Protein AF-A0A1W9NW83-F1 (afdb_monomer)

InterPro domains:
  IPR022121 Peptidase M73, camelysin [PF12389] (3-81)
  IPR023833 SipW-dependent-type signal peptide [TIGR04088] (11-42)

Structure (mmCIF, N/CA/C/O backbone):
data_AF-A0A1W9NW83-F1
#
_entry.id   AF-A0A1W9NW83-F1
#
loop_
_atom_site.group_PDB
_atom_site.id
_atom_site.type_symbol
_atom_site.label_atom_id
_atom_site.label_alt_id
_atom_site.label_comp_id
_atom_site.label_asym_id
_atom_site.label_entity_id
_atom_site.label_seq_id
_atom_site.pdbx_PDB_ins_code
_atom_site.Cartn_x
_atom_site.Cartn_y
_atom_site.Cartn_z
_atom_site.occupancy
_atom_site.B_iso_or_equiv
_atom_site.auth_seq_id
_atom_site.auth_comp_id
_atom_site.auth_asym_id
_atom_site.auth_atom_id
_atom_site.pdbx_PDB_model_num
ATOM 1 N N . MET A 1 1 ? -59.023 -5.158 54.189 1.00 62.81 1 MET A N 1
ATOM 2 C CA . MET A 1 1 ? -57.785 -5.461 53.436 1.00 62.81 1 MET A CA 1
ATOM 3 C C . MET A 1 1 ? -56.932 -6.413 54.264 1.00 62.81 1 MET A C 1
ATOM 5 O O . MET A 1 1 ? -56.668 -6.125 55.427 1.00 62.81 1 MET A O 1
ATOM 9 N N . ASN A 1 2 ? -56.565 -7.573 53.720 1.00 78.25 2 ASN A N 1
ATOM 10 C CA . ASN A 1 2 ? -55.880 -8.612 54.492 1.00 78.25 2 ASN A CA 1
ATOM 11 C C . ASN A 1 2 ? -54.393 -8.256 54.623 1.00 78.25 2 ASN A C 1
ATOM 13 O O . ASN A 1 2 ? -53.687 -8.217 53.620 1.00 78.25 2 ASN A O 1
ATOM 17 N N . LYS A 1 3 ? -53.905 -8.014 55.850 1.00 80.38 3 LYS A N 1
ATOM 18 C CA . LYS A 1 3 ? -52.515 -7.577 56.122 1.00 80.38 3 LYS A CA 1
ATOM 19 C C . LYS A 1 3 ? -51.455 -8.486 55.477 1.00 80.38 3 LYS A C 1
ATOM 21 O O . LYS A 1 3 ? -50.416 -8.006 55.042 1.00 80.38 3 LYS A O 1
ATOM 26 N N . LYS A 1 4 ? -51.759 -9.781 55.340 1.00 84.06 4 LYS A N 1
ATOM 27 C CA . LYS A 1 4 ? -50.909 -10.778 54.671 1.00 84.06 4 LYS A CA 1
ATOM 28 C C . LYS A 1 4 ? -50.686 -10.491 53.179 1.00 84.06 4 LYS A C 1
ATOM 30 O O . LYS A 1 4 ? -49.591 -10.716 52.682 1.00 84.06 4 LYS A O 1
ATOM 35 N N . ILE A 1 5 ? -51.695 -9.957 52.486 1.00 89.06 5 ILE A N 1
ATOM 36 C CA . ILE A 1 5 ? -51.610 -9.626 51.054 1.00 89.06 5 ILE A CA 1
ATOM 37 C C . ILE A 1 5 ? -50.700 -8.410 50.845 1.00 89.06 5 ILE A C 1
ATOM 39 O O . ILE A 1 5 ? -49.870 -8.416 49.945 1.00 89.06 5 ILE A O 1
ATOM 43 N N . ILE A 1 6 ? -50.791 -7.405 51.722 1.00 88.12 6 ILE A N 1
ATOM 44 C C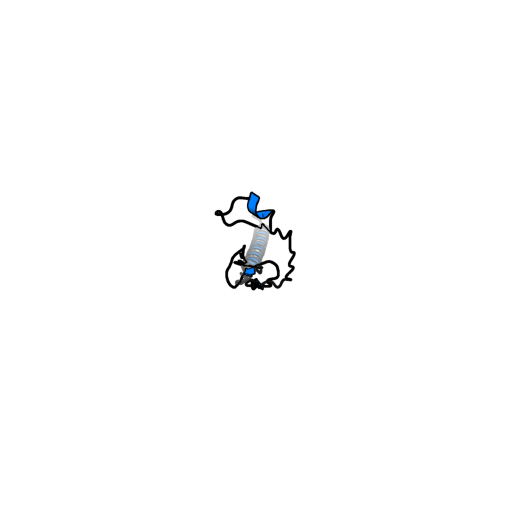A . ILE A 1 6 ? -49.941 -6.206 51.644 1.00 88.12 6 ILE A CA 1
ATOM 45 C C . ILE A 1 6 ? -48.475 -6.557 51.905 1.00 88.12 6 ILE A C 1
ATOM 47 O O . ILE A 1 6 ? -47.591 -6.099 51.187 1.00 88.12 6 ILE A O 1
ATOM 51 N N . ILE A 1 7 ? -48.217 -7.411 52.901 1.00 91.00 7 ILE A N 1
ATOM 52 C CA . ILE A 1 7 ? -46.860 -7.872 53.215 1.00 91.00 7 ILE A CA 1
ATOM 53 C C . ILE A 1 7 ? -46.276 -8.664 52.036 1.00 91.00 7 ILE A C 1
ATOM 55 O O . ILE A 1 7 ? -45.155 -8.388 51.619 1.00 91.00 7 ILE A O 1
ATOM 59 N N . SER A 1 8 ? -47.046 -9.586 51.447 1.00 89.38 8 SER A N 1
ATOM 60 C CA . SER A 1 8 ? -46.611 -10.358 50.274 1.00 89.38 8 SER A CA 1
ATOM 61 C C . SER A 1 8 ? -46.295 -9.469 49.071 1.00 89.38 8 SER A C 1
ATOM 63 O O . SER A 1 8 ? -45.301 -9.697 48.387 1.00 89.38 8 SER A O 1
ATOM 65 N N . LEU A 1 9 ? -47.123 -8.457 48.808 1.00 91.75 9 LEU A N 1
ATOM 66 C CA . LEU A 1 9 ? -46.932 -7.551 47.678 1.00 91.75 9 LEU A CA 1
ATOM 67 C C . LEU A 1 9 ? -45.692 -6.664 47.861 1.00 91.75 9 LEU A C 1
ATOM 69 O O . LEU A 1 9 ? -44.959 -6.426 46.905 1.00 91.75 9 LEU A O 1
ATOM 73 N N . SER A 1 10 ? -45.425 -6.233 49.096 1.00 91.81 10 SER A N 1
ATOM 74 C CA . SER A 1 10 ? -44.243 -5.433 49.430 1.00 91.81 10 SER A CA 1
ATOM 75 C C . SER A 1 10 ? -42.941 -6.208 49.195 1.00 91.81 10 SER A C 1
ATOM 77 O O . SER A 1 10 ? -42.007 -5.688 48.589 1.00 91.81 10 SER A O 1
ATOM 79 N N . VAL A 1 11 ? -42.896 -7.487 49.591 1.00 94.38 11 VAL A N 1
ATOM 80 C CA . VAL A 1 11 ? -41.724 -8.354 49.367 1.00 94.38 11 VAL A CA 1
ATOM 81 C C . VAL A 1 11 ? -41.461 -8.562 47.876 1.00 94.38 11 VAL A C 1
ATOM 83 O O . VAL A 1 11 ? -40.321 -8.436 47.437 1.00 94.38 11 VAL A O 1
ATOM 86 N N . ILE A 1 12 ? -42.505 -8.825 47.086 1.00 93.06 12 ILE A N 1
ATOM 87 C CA . ILE A 1 12 ? -42.374 -8.984 45.630 1.00 93.06 12 ILE A CA 1
ATOM 88 C C . ILE A 1 12 ? -41.841 -7.693 44.998 1.00 93.06 12 ILE A C 1
ATOM 90 O O . ILE A 1 12 ? -40.906 -7.758 44.204 1.00 93.06 12 ILE A O 1
ATOM 94 N N . GLY A 1 13 ? -42.365 -6.531 45.406 1.00 93.06 13 GLY A N 1
ATOM 95 C CA . GLY A 1 13 ? -41.894 -5.227 44.933 1.00 93.06 13 GLY A CA 1
ATOM 96 C C . GLY A 1 13 ? -40.403 -4.994 45.201 1.00 93.06 13 GLY A C 1
ATOM 97 O O . GLY A 1 13 ? -39.668 -4.571 44.306 1.00 93.06 13 GLY A O 1
ATOM 98 N N . ILE A 1 14 ? -39.935 -5.342 46.402 1.00 93.94 14 ILE A N 1
ATOM 99 C CA . ILE A 1 14 ? -38.519 -5.227 46.782 1.00 93.94 14 ILE A CA 1
ATOM 100 C C . ILE A 1 14 ? -37.647 -6.145 45.918 1.00 93.94 14 ILE A C 1
ATOM 102 O O . ILE A 1 14 ? -36.641 -5.697 45.371 1.00 93.94 14 ILE A O 1
ATOM 106 N N . VAL A 1 15 ? -38.044 -7.409 45.745 1.00 94.06 15 VAL A N 1
ATOM 107 C CA . VAL A 1 15 ? -37.291 -8.370 44.924 1.00 94.06 15 VAL A CA 1
ATOM 108 C C . VAL A 1 15 ? -37.202 -7.894 43.474 1.00 94.06 15 VAL A C 1
ATOM 110 O O . VAL A 1 15 ? -36.119 -7.908 42.894 1.00 94.06 15 VAL A O 1
ATOM 113 N N . THR A 1 16 ? -38.300 -7.399 42.897 1.00 93.00 16 THR A N 1
ATOM 114 C CA . THR A 1 16 ? -38.287 -6.869 41.525 1.00 93.00 16 THR A CA 1
ATOM 115 C C . THR A 1 16 ? -37.387 -5.646 41.371 1.00 93.00 16 THR A C 1
ATOM 117 O O . THR A 1 16 ? -36.670 -5.549 40.378 1.00 93.00 16 THR A O 1
ATOM 120 N N . ALA A 1 17 ? -37.362 -4.744 42.356 1.00 91.94 17 ALA A N 1
ATOM 121 C CA . ALA A 1 17 ? -36.499 -3.567 42.321 1.00 91.94 17 ALA A CA 1
ATOM 122 C C . ALA A 1 17 ? -35.010 -3.946 42.380 1.00 91.94 17 ALA A C 1
ATOM 124 O O . ALA A 1 17 ? -34.203 -3.368 41.656 1.00 91.94 17 ALA A O 1
ATOM 125 N N . ILE A 1 18 ? -34.657 -4.951 43.190 1.00 93.12 18 ILE A N 1
ATOM 126 C CA . ILE A 1 18 ? -33.284 -5.466 43.287 1.00 93.12 18 ILE A CA 1
ATOM 127 C C . ILE A 1 18 ? -32.854 -6.120 41.973 1.00 93.12 18 ILE A C 1
ATOM 129 O O . ILE A 1 18 ? -31.752 -5.856 41.503 1.00 93.12 18 ILE A O 1
ATOM 133 N N . VAL A 1 19 ? -33.714 -6.943 41.363 1.00 93.12 19 VAL A N 1
ATOM 134 C CA . VAL A 1 19 ? -33.402 -7.605 40.086 1.00 93.12 19 VAL A CA 1
ATOM 135 C C . VAL A 1 19 ? -33.207 -6.570 38.982 1.00 93.12 19 VAL A C 1
ATOM 137 O O . VAL A 1 19 ? -32.172 -6.576 38.327 1.00 93.12 19 VAL A O 1
ATOM 140 N N . ILE A 1 20 ? -34.147 -5.635 38.813 1.00 89.88 20 ILE A N 1
ATOM 141 C CA . ILE A 1 20 ? -34.051 -4.598 37.774 1.00 89.88 20 ILE A CA 1
ATOM 142 C C . ILE A 1 20 ? -32.827 -3.707 38.010 1.00 89.88 20 ILE A C 1
ATOM 144 O O . ILE A 1 20 ? -32.077 -3.450 37.072 1.00 89.88 20 ILE A O 1
ATOM 148 N N . GLY A 1 21 ? -32.589 -3.273 39.251 1.00 88.88 21 GLY A N 1
ATOM 149 C CA . GLY A 1 21 ? -31.435 -2.445 39.600 1.00 88.88 21 GLY A CA 1
ATOM 150 C C . GLY A 1 21 ? -30.101 -3.165 39.401 1.00 88.88 21 GLY A C 1
ATOM 151 O O . GLY A 1 21 ? -29.171 -2.583 38.851 1.00 88.88 21 GLY A O 1
ATOM 152 N N . GLY A 1 22 ? -30.017 -4.441 39.784 1.00 87.12 22 GLY A N 1
ATOM 153 C CA . GLY A 1 22 ? -28.820 -5.263 39.617 1.00 87.12 22 GLY A CA 1
ATOM 154 C C . GLY A 1 22 ? -28.518 -5.569 38.153 1.00 87.12 22 GLY A C 1
ATOM 155 O O . GLY A 1 22 ? -27.379 -5.425 37.722 1.00 87.12 22 GLY A O 1
ATOM 156 N N . THR A 1 23 ? -29.532 -5.928 37.364 1.00 85.19 23 THR A N 1
ATOM 157 C CA . THR A 1 23 ? -29.375 -6.187 35.927 1.00 85.19 23 THR A CA 1
ATOM 158 C C . THR A 1 23 ? -29.043 -4.907 35.159 1.00 85.19 23 THR A C 1
ATOM 160 O O . THR A 1 23 ? -28.157 -4.924 34.310 1.00 85.19 23 THR A O 1
ATOM 163 N N . ALA A 1 24 ? -29.682 -3.779 35.485 1.00 85.81 24 ALA A N 1
ATOM 164 C CA . ALA A 1 24 ? -29.358 -2.490 34.878 1.00 85.81 24 ALA A CA 1
ATOM 165 C C . ALA A 1 24 ? -27.933 -2.039 35.222 1.00 85.81 24 ALA A C 1
ATOM 167 O O . ALA A 1 24 ? -27.222 -1.593 34.332 1.00 85.81 24 ALA A O 1
ATOM 168 N N . ALA A 1 25 ? -27.492 -2.199 36.475 1.00 82.75 25 ALA A N 1
ATOM 169 C CA . ALA A 1 25 ? -26.116 -1.901 36.874 1.00 82.75 25 ALA A CA 1
ATOM 170 C C . ALA A 1 25 ? -25.101 -2.820 36.175 1.00 82.75 25 ALA A C 1
ATOM 172 O O . ALA A 1 25 ? -24.059 -2.352 35.732 1.00 82.75 25 ALA A O 1
ATOM 173 N N . TYR A 1 26 ? -25.429 -4.105 36.019 1.00 82.06 26 TYR A N 1
ATOM 174 C CA . TYR A 1 26 ? -24.578 -5.074 35.329 1.00 82.06 26 TYR A CA 1
ATOM 175 C C . TYR A 1 26 ? -24.382 -4.741 33.840 1.00 82.06 26 TYR A C 1
ATOM 177 O O . TYR A 1 26 ? -23.276 -4.865 33.331 1.00 82.06 26 TYR A O 1
ATOM 185 N N . PHE A 1 27 ? -25.430 -4.280 33.146 1.00 77.44 27 PHE A N 1
ATOM 186 C CA . PHE A 1 27 ? -25.346 -3.864 31.735 1.00 77.44 27 PHE A CA 1
ATOM 187 C C . PHE A 1 27 ? -24.999 -2.382 31.533 1.00 77.44 27 PHE A C 1
ATOM 189 O O . PHE A 1 27 ? -24.774 -1.949 30.405 1.00 77.44 27 PHE A O 1
ATOM 196 N N . SER A 1 28 ? -24.972 -1.593 32.607 1.00 79.31 28 SER A N 1
ATOM 197 C CA . SER A 1 28 ? -24.560 -0.188 32.585 1.00 79.31 28 SER A CA 1
ATOM 198 C C . SER A 1 28 ? -23.055 -0.039 32.399 1.00 79.31 28 SER A C 1
ATOM 200 O O . SER A 1 28 ? -22.616 1.042 32.002 1.00 79.31 28 SER A O 1
ATOM 202 N N . ASP A 1 29 ? -22.270 -1.068 32.716 1.00 69.69 29 ASP A N 1
ATOM 203 C CA . ASP A 1 29 ? -20.829 -1.014 32.525 1.00 69.69 29 ASP A CA 1
ATOM 204 C C . ASP A 1 29 ? -20.508 -1.162 31.033 1.00 69.69 29 ASP A C 1
ATOM 206 O O . ASP A 1 29 ? -20.388 -2.253 30.477 1.00 69.69 29 ASP A O 1
ATOM 210 N N . THR A 1 30 ? -20.485 -0.022 30.344 1.00 63.44 30 THR A N 1
ATOM 211 C CA . THR A 1 30 ? -20.082 0.068 28.943 1.00 63.44 30 THR A CA 1
ATOM 212 C C . THR A 1 30 ? -18.582 0.312 28.900 1.00 63.44 30 THR A C 1
ATOM 214 O O . THR A 1 30 ? -18.120 1.447 28.764 1.00 63.44 30 THR A O 1
ATOM 217 N N . GLU A 1 31 ? -17.813 -0.768 28.983 1.00 60.47 31 GLU A N 1
ATOM 218 C CA . GLU A 1 31 ? -16.390 -0.737 28.667 1.00 60.47 31 GLU A CA 1
ATOM 219 C C . GLU A 1 31 ? -16.230 -0.526 27.158 1.00 60.47 31 GLU A C 1
ATOM 221 O O . GLU A 1 31 ? -16.308 -1.439 26.332 1.00 60.47 31 GLU A O 1
ATOM 226 N N . THR A 1 32 ? -16.067 0.737 26.769 1.00 61.22 32 THR A N 1
ATOM 227 C CA . THR A 1 32 ? -15.716 1.079 25.393 1.00 61.22 32 THR A CA 1
ATOM 228 C C . THR A 1 32 ? -14.286 0.612 25.174 1.00 61.22 32 THR A C 1
ATOM 230 O O . THR A 1 32 ? -13.360 1.211 25.722 1.00 61.22 32 THR A O 1
ATOM 233 N N . SER A 1 33 ? -14.088 -0.415 24.345 1.00 54.47 33 SER A N 1
ATOM 234 C CA . SER A 1 33 ? -12.761 -0.765 23.832 1.00 54.47 33 SER A CA 1
ATOM 235 C C . SER A 1 33 ? -12.266 0.374 22.932 1.00 54.47 33 SER A C 1
ATOM 237 O O . SER A 1 33 ? -12.435 0.383 21.712 1.00 54.47 33 SER A O 1
ATOM 239 N N . LYS A 1 34 ? -11.729 1.420 23.563 1.00 54.94 34 LYS A N 1
ATOM 240 C CA . LYS A 1 34 ? -11.051 2.525 22.893 1.00 54.94 34 LYS A CA 1
ATOM 241 C C . LYS A 1 34 ? -9.768 1.935 22.315 1.00 54.94 34 LYS A C 1
ATOM 243 O O . LYS A 1 34 ? -8.989 1.354 23.063 1.00 54.94 34 LYS A O 1
ATOM 248 N N . ASN A 1 35 ? -9.579 2.084 21.004 1.00 53.31 35 ASN A N 1
ATOM 249 C CA . ASN A 1 35 ? -8.508 1.483 20.187 1.00 53.31 35 ASN A CA 1
ATOM 250 C C . ASN A 1 35 ? -8.786 0.086 19.611 1.00 53.31 35 ASN A C 1
ATOM 252 O O . ASN A 1 35 ? -7.842 -0.605 19.234 1.00 53.31 35 ASN A O 1
ATOM 256 N N . ASN A 1 36 ? -10.049 -0.324 19.457 1.00 47.59 36 ASN A N 1
ATOM 257 C CA . ASN A 1 36 ? -10.367 -1.462 18.590 1.00 47.59 36 ASN A CA 1
ATOM 258 C C . ASN A 1 36 ? -10.304 -1.023 17.112 1.00 47.59 36 ASN A C 1
ATOM 260 O O . ASN A 1 36 ? -11.316 -0.852 16.432 1.00 47.59 36 ASN A O 1
ATOM 264 N N . THR A 1 37 ? -9.094 -0.729 16.639 1.00 59.03 37 THR A N 1
ATOM 265 C CA . THR A 1 37 ? -8.832 -0.344 15.254 1.00 59.03 37 THR A CA 1
ATOM 266 C C . THR A 1 37 ? -8.773 -1.622 14.428 1.00 59.03 37 THR A C 1
ATOM 268 O O . THR A 1 37 ? -7.755 -2.308 14.412 1.00 59.03 37 THR A O 1
ATOM 271 N N . PHE A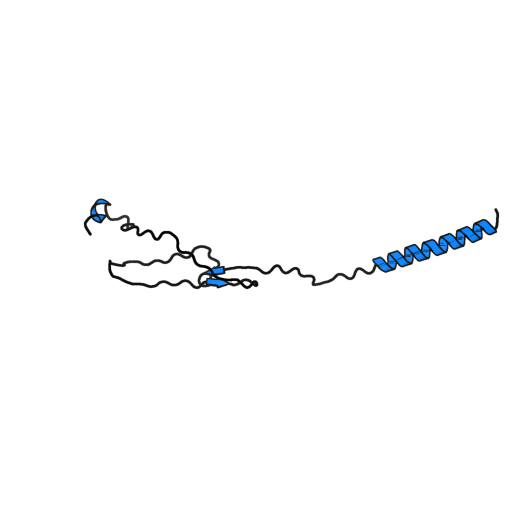 1 38 ? -9.853 -1.948 13.717 1.00 57.94 38 PHE A N 1
ATOM 272 C CA . PHE A 1 38 ? -9.766 -2.845 12.565 1.00 57.94 38 PHE A CA 1
ATOM 273 C C . PHE A 1 38 ? -8.986 -2.110 11.466 1.00 57.94 38 PHE A C 1
ATOM 275 O O . PHE A 1 38 ? -9.567 -1.552 10.539 1.00 57.94 38 PHE A O 1
ATOM 282 N N . ALA A 1 39 ? -7.665 -2.017 11.622 1.00 60.06 39 ALA A N 1
ATOM 283 C CA . ALA A 1 39 ? -6.791 -1.491 10.590 1.00 60.06 39 ALA A CA 1
ATOM 284 C C . ALA A 1 39 ? -6.714 -2.554 9.493 1.00 60.06 39 ALA A C 1
ATOM 286 O O . ALA A 1 39 ? -5.982 -3.535 9.613 1.00 60.06 39 ALA A O 1
ATOM 287 N N . ALA A 1 40 ? -7.523 -2.392 8.448 1.00 66.25 40 ALA A N 1
ATOM 288 C CA . ALA A 1 40 ? -7.281 -3.103 7.207 1.00 66.25 40 ALA A CA 1
ATOM 289 C C . ALA A 1 40 ? -5.922 -2.629 6.683 1.00 66.25 40 ALA A C 1
ATOM 291 O O . ALA A 1 40 ? -5.724 -1.431 6.478 1.00 66.25 40 ALA A O 1
ATOM 292 N N . GLY A 1 41 ? -4.973 -3.552 6.535 1.00 66.69 41 GLY A N 1
ATOM 293 C CA . GLY A 1 41 ? -3.730 -3.232 5.854 1.00 66.69 41 GLY A CA 1
ATOM 294 C C . GLY A 1 41 ? -4.008 -2.887 4.388 1.00 66.69 41 GLY A C 1
ATOM 295 O O . GLY A 1 41 ? -5.011 -3.317 3.814 1.00 66.69 41 GLY A O 1
ATOM 296 N N . THR A 1 42 ? -3.129 -2.097 3.787 1.00 79.62 42 THR A N 1
ATOM 297 C CA . THR A 1 42 ? -3.220 -1.676 2.383 1.00 79.62 42 THR A CA 1
ATOM 298 C C . THR A 1 42 ? -2.118 -2.338 1.562 1.00 79.62 42 THR A C 1
ATOM 300 O O . THR A 1 42 ? -1.022 -2.574 2.075 1.00 79.62 42 THR A O 1
ATOM 303 N N . MET A 1 43 ? -2.415 -2.640 0.298 1.00 82.06 43 MET A N 1
ATOM 304 C CA . MET A 1 43 ? -1.425 -2.975 -0.724 1.00 82.06 43 MET A CA 1
ATOM 305 C C . MET A 1 43 ? -1.377 -1.806 -1.696 1.00 82.06 43 MET A C 1
ATOM 307 O O . MET A 1 43 ? -2.400 -1.504 -2.309 1.00 82.06 43 MET A O 1
ATOM 311 N N . ASP A 1 44 ? -0.224 -1.155 -1.787 1.00 85.00 44 ASP A N 1
ATOM 312 C CA . ASP A 1 44 ? -0.053 0.044 -2.600 1.00 85.00 44 ASP A CA 1
ATOM 313 C C . ASP A 1 44 ? 1.326 0.023 -3.252 1.00 85.00 44 ASP A C 1
ATOM 315 O O . ASP A 1 44 ? 2.326 -0.143 -2.549 1.00 85.00 44 ASP A O 1
ATOM 319 N N . LEU A 1 45 ? 1.373 0.090 -4.581 1.00 86.81 45 LEU A N 1
ATOM 320 C CA . LEU A 1 45 ? 2.591 -0.117 -5.360 1.00 86.81 45 LEU A CA 1
ATOM 321 C C . LEU A 1 45 ? 2.994 1.179 -6.056 1.00 86.81 45 LEU A C 1
ATOM 323 O O . LEU A 1 45 ? 2.404 1.551 -7.066 1.00 86.81 45 LEU A O 1
ATOM 327 N N . ASP A 1 46 ? 4.070 1.780 -5.561 1.00 88.31 46 ASP A N 1
ATOM 328 C CA . ASP A 1 46 ? 4.689 2.951 -6.166 1.00 88.31 46 ASP A CA 1
ATOM 329 C C . ASP A 1 46 ? 5.657 2.525 -7.271 1.00 88.31 46 ASP A C 1
ATOM 331 O O . ASP A 1 46 ? 6.389 1.531 -7.131 1.00 88.31 46 ASP A O 1
ATOM 335 N N . ILE A 1 47 ? 5.731 3.329 -8.331 1.00 87.62 47 ILE A N 1
ATOM 336 C CA . ILE A 1 47 ? 6.694 3.163 -9.422 1.00 87.62 47 ILE A CA 1
ATOM 337 C C . ILE A 1 47 ? 7.694 4.319 -9.373 1.00 87.62 47 ILE A C 1
ATOM 339 O O . ILE A 1 47 ? 7.318 5.482 -9.452 1.00 87.62 47 ILE A O 1
ATOM 343 N N . ASP A 1 48 ? 8.977 4.006 -9.182 1.00 85.31 48 ASP A N 1
ATOM 344 C CA . ASP A 1 48 ? 10.079 4.969 -9.018 1.00 85.31 48 ASP A CA 1
ATOM 345 C C . ASP A 1 48 ? 9.838 6.043 -7.936 1.00 85.31 48 ASP A C 1
ATOM 347 O O . ASP A 1 48 ? 10.425 7.125 -7.955 1.00 85.31 48 ASP A O 1
ATOM 351 N N . GLY A 1 49 ? 9.021 5.703 -6.934 1.00 81.50 49 GLY A N 1
ATOM 352 C CA . GLY A 1 49 ? 8.670 6.588 -5.822 1.00 81.50 49 GLY A CA 1
ATOM 353 C C . GLY A 1 49 ? 7.519 7.550 -6.113 1.00 81.50 49 GLY A C 1
ATOM 354 O O . GLY A 1 49 ? 7.302 8.451 -5.305 1.00 81.50 49 GLY A O 1
ATOM 355 N N . ASP A 1 50 ? 6.805 7.362 -7.226 1.00 81.19 50 ASP A N 1
ATOM 356 C CA . ASP A 1 50 ? 5.584 8.090 -7.566 1.00 81.19 50 ASP A CA 1
ATOM 357 C C . ASP A 1 50 ? 4.369 7.143 -7.543 1.00 81.19 50 ASP A C 1
ATOM 359 O O . ASP A 1 50 ? 4.468 5.969 -7.920 1.00 81.19 50 ASP A O 1
ATOM 363 N N . ASP A 1 51 ? 3.216 7.664 -7.121 1.00 80.38 51 ASP A N 1
ATOM 364 C CA . ASP A 1 51 ? 1.932 6.941 -7.113 1.00 80.38 51 ASP A CA 1
ATOM 365 C C . ASP A 1 51 ? 1.321 6.981 -8.526 1.00 80.38 51 ASP A C 1
ATOM 367 O O . ASP A 1 51 ? 0.372 7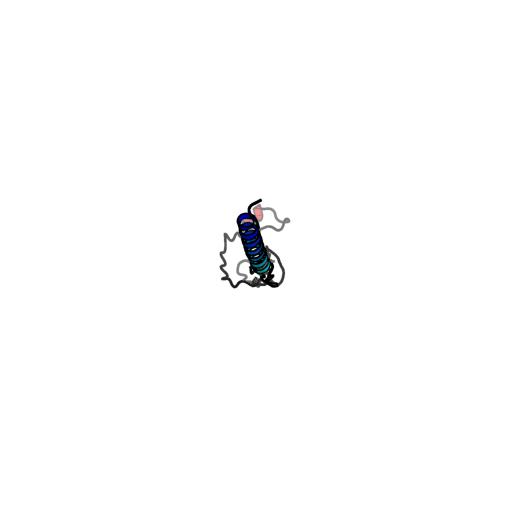.711 -8.834 1.00 80.38 51 ASP A O 1
ATOM 371 N N . ALA A 1 52 ? 1.979 6.275 -9.446 1.00 76.38 52 ALA A N 1
ATOM 372 C CA . ALA A 1 52 ? 1.643 6.247 -10.860 1.00 76.38 52 ALA A CA 1
ATOM 373 C C . ALA A 1 52 ? 1.279 4.830 -11.309 1.00 76.38 52 ALA A C 1
ATOM 375 O O . ALA A 1 52 ? 2.048 3.887 -11.174 1.00 76.38 52 ALA A O 1
ATOM 376 N N . ILE A 1 53 ? 0.124 4.690 -11.960 1.00 73.50 53 ILE A N 1
ATOM 377 C CA . ILE A 1 53 ? -0.348 3.410 -12.518 1.00 73.50 53 ILE A CA 1
ATOM 378 C C . ILE A 1 53 ? 0.295 3.042 -13.868 1.00 73.50 53 ILE A C 1
ATOM 380 O O . ILE A 1 53 ? 0.107 1.929 -14.359 1.00 73.50 53 ILE A O 1
ATOM 384 N N . VAL A 1 54 ? 1.011 3.974 -14.509 1.00 77.75 54 VAL A N 1
ATOM 385 C CA . VAL A 1 54 ? 1.645 3.779 -15.823 1.00 77.75 54 VAL A CA 1
ATOM 386 C C . VAL A 1 54 ? 3.006 4.469 -15.849 1.00 77.75 54 VAL A C 1
ATOM 388 O O . VAL A 1 54 ? 3.076 5.693 -15.772 1.00 77.75 54 VAL A O 1
ATOM 391 N N . GLN A 1 55 ? 4.071 3.695 -16.063 1.00 78.88 55 GLN A N 1
ATOM 392 C CA . GLN A 1 55 ? 5.416 4.204 -16.334 1.00 78.88 55 GLN A CA 1
ATOM 393 C C . GLN A 1 55 ? 5.773 3.957 -17.802 1.00 78.88 55 GLN A C 1
ATOM 395 O O . GLN A 1 55 ? 5.687 2.832 -18.296 1.00 78.88 55 GLN A O 1
ATOM 400 N N . THR A 1 56 ? 6.165 5.015 -18.515 1.00 77.31 56 THR A N 1
ATOM 401 C CA . THR A 1 56 ? 6.597 4.911 -19.918 1.00 77.31 56 THR A CA 1
ATOM 402 C C . THR A 1 56 ? 8.115 4.822 -19.973 1.00 77.31 56 THR A C 1
ATOM 404 O O . THR A 1 56 ? 8.793 5.750 -19.538 1.00 77.31 56 THR A O 1
ATOM 407 N N . MET A 1 57 ? 8.635 3.731 -20.533 1.00 76.88 57 MET A N 1
ATOM 408 C CA . MET A 1 57 ? 10.059 3.576 -20.840 1.00 76.88 57 MET A CA 1
ATOM 409 C C . MET A 1 57 ? 10.326 4.104 -22.254 1.00 76.88 57 MET A C 1
ATOM 411 O O . MET A 1 57 ? 9.737 3.609 -23.219 1.00 76.88 57 MET A O 1
ATOM 415 N N . ASN A 1 58 ? 11.159 5.137 -22.381 1.00 75.38 58 ASN A N 1
ATOM 416 C CA . ASN A 1 58 ? 11.421 5.816 -23.650 1.00 75.38 58 ASN A CA 1
ATOM 417 C C . ASN A 1 58 ? 12.837 5.529 -24.161 1.00 75.38 58 ASN A C 1
ATOM 419 O O . ASN A 1 58 ? 13.788 6.270 -23.903 1.00 75.38 58 ASN A O 1
ATOM 423 N N . LEU A 1 59 ? 12.960 4.519 -25.020 1.00 72.38 59 LEU A N 1
ATOM 424 C CA . LEU A 1 59 ? 14.197 4.239 -25.745 1.00 72.38 59 LEU A CA 1
ATOM 425 C C . LEU A 1 59 ? 14.204 4.969 -27.096 1.00 72.38 59 LEU A C 1
ATOM 427 O O . LEU A 1 59 ? 13.694 4.468 -28.094 1.00 72.38 59 LEU A O 1
ATOM 431 N N . SER A 1 60 ? 14.807 6.159 -27.143 1.00 75.00 60 SER A N 1
ATOM 432 C CA . SER A 1 60 ? 14.964 6.932 -28.386 1.00 75.00 60 SER A CA 1
ATOM 433 C C . SER A 1 60 ? 16.233 6.557 -29.169 1.00 75.00 60 SER A C 1
ATOM 435 O O . SER A 1 60 ? 17.219 6.070 -28.596 1.00 75.00 60 SER A O 1
ATOM 437 N N . ASN A 1 61 ? 16.201 6.802 -30.489 1.00 73.00 61 ASN A N 1
ATOM 438 C CA . ASN A 1 61 ? 17.336 6.713 -31.421 1.00 73.00 61 ASN A CA 1
ATOM 439 C C . ASN A 1 61 ? 18.116 5.386 -31.364 1.00 73.00 61 ASN A C 1
ATOM 441 O O . ASN A 1 61 ? 19.344 5.398 -31.306 1.00 73.00 61 ASN A O 1
ATOM 445 N N . LYS A 1 62 ? 17.419 4.244 -31.332 1.00 72.62 62 LYS A N 1
ATOM 446 C CA . LYS A 1 62 ? 18.052 2.916 -31.385 1.00 72.62 62 LYS A CA 1
ATOM 447 C C . LYS A 1 62 ? 18.064 2.395 -32.815 1.00 72.62 62 LYS A C 1
ATOM 449 O O . LYS A 1 62 ? 17.012 2.321 -33.451 1.00 72.62 62 LYS A O 1
ATOM 454 N N . ALA A 1 63 ? 19.244 2.043 -33.312 1.00 76.88 63 ALA A N 1
ATOM 455 C CA . ALA A 1 63 ? 19.404 1.372 -34.595 1.00 76.88 63 ALA A CA 1
ATOM 456 C C . ALA A 1 63 ? 19.328 -0.161 -34.425 1.00 76.88 63 ALA A C 1
ATOM 458 O O . ALA A 1 63 ? 19.540 -0.676 -33.323 1.00 76.88 63 ALA A O 1
ATOM 459 N N . PRO A 1 64 ? 19.044 -0.927 -35.495 1.00 75.38 64 PRO A N 1
ATOM 460 C CA . PRO A 1 64 ? 19.120 -2.384 -35.447 1.00 75.38 64 PRO A CA 1
ATOM 461 C C . PRO A 1 64 ? 20.509 -2.858 -34.995 1.00 75.38 64 PRO A C 1
ATOM 463 O O . PRO A 1 64 ? 21.519 -2.500 -35.595 1.00 75.38 64 PRO A O 1
ATOM 466 N N . GLY A 1 65 ? 20.548 -3.676 -33.942 1.00 80.06 65 GLY A N 1
ATOM 467 C CA . GLY A 1 65 ? 21.790 -4.142 -33.316 1.00 80.06 65 GLY A CA 1
ATOM 468 C C . GLY A 1 65 ? 22.192 -3.374 -32.053 1.00 80.06 65 GLY A C 1
ATOM 469 O O . GLY A 1 65 ? 23.043 -3.867 -31.314 1.00 80.06 65 GLY A O 1
ATOM 470 N N . ASP A 1 66 ? 21.556 -2.236 -31.756 1.00 80.62 66 ASP A N 1
ATOM 471 C CA . ASP A 1 66 ? 21.759 -1.533 -30.488 1.00 80.62 66 ASP A CA 1
ATOM 472 C C . ASP A 1 66 ? 21.054 -2.251 -29.332 1.00 80.62 66 ASP A C 1
ATOM 474 O O . ASP A 1 66 ? 19.902 -2.678 -29.433 1.00 80.62 66 ASP A O 1
ATOM 478 N N . SER A 1 67 ? 21.734 -2.311 -28.188 1.00 78.50 67 SER A N 1
ATOM 479 C CA . SER A 1 67 ? 21.159 -2.735 -26.912 1.00 78.50 67 SER A CA 1
ATOM 480 C C . SER A 1 67 ? 21.044 -1.551 -25.958 1.00 78.50 67 SER A C 1
ATOM 482 O O . SER A 1 67 ? 21.927 -0.695 -25.906 1.00 78.50 67 SER A O 1
ATOM 484 N N . GLY A 1 68 ? 19.989 -1.529 -25.154 1.00 77.94 68 GLY A N 1
ATOM 485 C CA . GLY A 1 68 ? 19.817 -0.577 -24.065 1.00 77.94 68 GLY A CA 1
ATOM 486 C C . GLY A 1 68 ? 19.005 -1.199 -22.940 1.00 77.94 68 GLY A C 1
ATOM 487 O O . GLY A 1 68 ? 18.322 -2.201 -23.142 1.00 77.94 68 GLY A O 1
ATOM 488 N N . SER A 1 69 ? 19.094 -0.599 -21.760 1.00 81.06 69 SER A N 1
ATOM 489 C CA . SER A 1 69 ? 18.319 -0.986 -20.587 1.00 81.06 69 SER A CA 1
ATOM 490 C C . SER A 1 69 ? 17.682 0.252 -19.983 1.00 81.06 69 SER A C 1
ATOM 492 O O . SER A 1 69 ? 18.355 1.264 -19.790 1.00 81.06 69 SER A O 1
ATOM 494 N N . GLU A 1 70 ? 16.409 0.138 -19.653 1.00 82.12 70 GLU A N 1
ATOM 495 C CA . GLU A 1 70 ? 15.674 1.084 -18.827 1.00 82.12 70 GLU A CA 1
ATOM 496 C C . GLU A 1 70 ? 15.047 0.267 -17.697 1.00 82.12 70 GLU A C 1
ATOM 498 O O . GLU A 1 70 ? 14.721 -0.908 -17.884 1.00 82.12 70 GLU A O 1
ATOM 503 N N . SER A 1 71 ? 14.981 0.8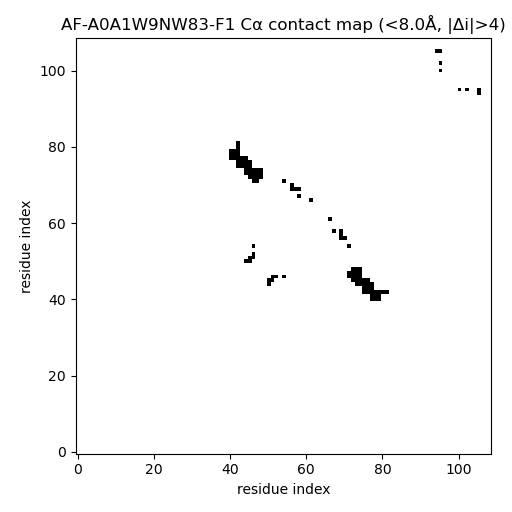40 -16.503 1.00 84.56 71 SER A N 1
ATOM 504 C CA . SER A 1 71 ? 14.522 0.143 -15.305 1.00 84.56 71 SER A CA 1
ATOM 505 C C . SER A 1 71 ? 13.582 1.045 -14.534 1.00 84.56 71 SER A C 1
ATOM 507 O O . SER A 1 71 ? 13.901 2.218 -14.357 1.00 84.56 71 SER A O 1
ATOM 509 N N . ALA A 1 72 ? 12.493 0.467 -14.039 1.00 85.38 72 ALA A N 1
ATOM 510 C CA . ALA A 1 72 ? 11.601 1.094 -13.079 1.00 85.38 72 ALA A CA 1
ATOM 511 C C . ALA A 1 72 ? 11.612 0.288 -11.776 1.00 85.38 72 ALA A C 1
ATOM 513 O O . ALA A 1 72 ? 11.671 -0.947 -11.794 1.00 85.38 72 ALA A O 1
ATOM 514 N N . THR A 1 73 ? 11.576 0.983 -10.647 1.00 87.69 73 THR A N 1
ATOM 515 C CA . THR A 1 73 ? 11.582 0.401 -9.305 1.00 87.69 73 THR A CA 1
ATOM 516 C C . THR A 1 73 ? 10.155 0.294 -8.800 1.00 87.69 73 THR A C 1
ATOM 518 O O . THR A 1 73 ? 9.486 1.307 -8.643 1.00 87.69 73 THR A O 1
ATOM 521 N N . LEU A 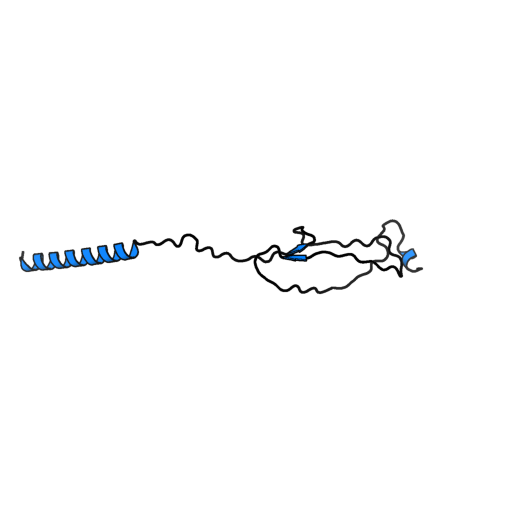1 74 ? 9.699 -0.919 -8.494 1.00 87.81 74 LEU A N 1
ATOM 522 C CA . LEU A 1 74 ? 8.406 -1.137 -7.848 1.00 87.81 74 LEU A CA 1
ATOM 523 C C . LEU A 1 74 ? 8.607 -1.264 -6.341 1.00 87.81 74 LEU A C 1
ATOM 525 O O . LEU A 1 74 ? 9.418 -2.080 -5.890 1.00 87.81 74 LEU A O 1
ATOM 529 N N . LYS A 1 75 ? 7.873 -0.472 -5.560 1.00 87.88 75 LYS A N 1
ATOM 530 C CA . LYS A 1 75 ? 7.943 -0.503 -4.099 1.00 87.88 75 LYS A CA 1
ATOM 531 C C . LYS A 1 75 ? 6.547 -0.582 -3.503 1.00 87.88 75 LYS A C 1
ATOM 533 O 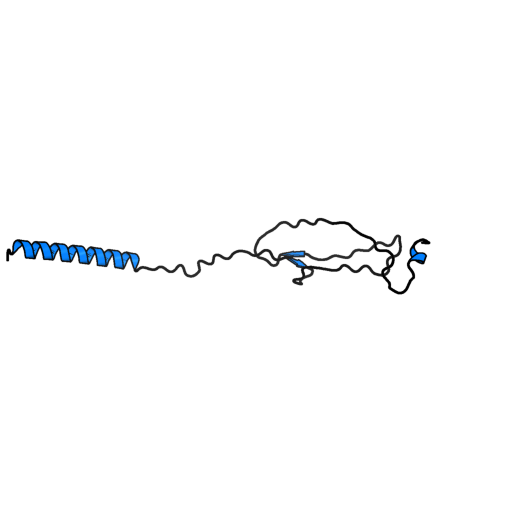O . LYS A 1 75 ? 5.700 0.248 -3.791 1.00 87.88 75 LYS A O 1
ATOM 538 N N . ASN A 1 76 ? 6.343 -1.542 -2.606 1.00 88.00 76 ASN A N 1
ATOM 539 C CA . ASN A 1 76 ? 5.149 -1.565 -1.776 1.00 88.00 76 ASN A CA 1
ATOM 540 C C . ASN A 1 76 ? 5.276 -0.520 -0.658 1.00 88.00 76 ASN A C 1
ATOM 542 O O . ASN A 1 76 ? 6.126 -0.661 0.226 1.00 88.00 76 ASN A O 1
ATOM 546 N N . SER A 1 77 ? 4.454 0.523 -0.718 1.00 87.31 77 SER A N 1
ATOM 547 C CA . SER A 1 77 ? 4.334 1.556 0.323 1.00 87.31 77 SER A CA 1
ATOM 548 C C . SER A 1 77 ? 3.163 1.291 1.280 1.00 87.31 77 SER A C 1
ATOM 550 O O . SER A 1 77 ? 2.965 2.030 2.246 1.00 87.31 77 SER A O 1
ATOM 552 N N . GLY A 1 78 ? 2.423 0.202 1.053 1.00 84.38 78 GLY A N 1
ATOM 553 C CA . GLY A 1 78 ? 1.399 -0.312 1.950 1.00 84.38 78 GLY A CA 1
ATOM 554 C C . GLY A 1 78 ? 1.945 -1.036 3.187 1.00 84.38 78 GLY A C 1
ATOM 555 O O . GLY A 1 78 ? 3.138 -1.049 3.484 1.00 84.38 78 GLY A O 1
ATOM 556 N N . SER A 1 79 ? 1.026 -1.642 3.939 1.00 82.50 79 SER A N 1
ATOM 557 C CA . SER A 1 79 ? 1.302 -2.344 5.207 1.00 82.50 79 SER A CA 1
ATOM 558 C C . SER A 1 79 ? 1.093 -3.857 5.140 1.00 82.50 79 SER A C 1
ATOM 560 O O . SER A 1 79 ? 1.399 -4.554 6.107 1.00 82.50 79 SER A O 1
ATOM 562 N N . LEU A 1 80 ? 0.561 -4.369 4.027 1.00 85.06 80 LEU A N 1
ATOM 563 C CA . LEU A 1 80 ? 0.442 -5.802 3.778 1.00 85.06 80 LEU A CA 1
ATOM 564 C C . LEU A 1 80 ? 1.630 -6.298 2.966 1.00 85.06 80 LEU A C 1
ATOM 566 O O . LEU A 1 80 ? 1.953 -5.716 1.933 1.00 85.06 80 LEU A O 1
ATOM 570 N N . ASP A 1 81 ? 2.218 -7.409 3.396 1.00 83.38 81 ASP A N 1
ATOM 571 C CA . ASP A 1 81 ? 3.189 -8.141 2.592 1.00 83.38 81 ASP A CA 1
ATOM 572 C C . ASP A 1 81 ? 2.500 -8.775 1.373 1.00 83.38 81 ASP A C 1
ATOM 574 O O . ASP A 1 81 ? 1.330 -9.165 1.425 1.00 83.38 81 ASP A O 1
ATOM 578 N N . GLY A 1 82 ? 3.229 -8.880 0.265 1.00 79.75 82 GLY A N 1
ATOM 579 C CA . GLY A 1 82 ? 2.734 -9.446 -0.987 1.00 79.75 82 GLY A CA 1
ATOM 580 C C . GLY A 1 82 ? 3.858 -10.038 -1.822 1.00 79.75 82 GLY A C 1
ATOM 581 O O . GLY A 1 82 ? 5.037 -9.863 -1.512 1.00 79.75 82 GLY A O 1
ATOM 582 N N . GLU A 1 83 ? 3.481 -10.733 -2.889 1.00 84.12 83 GLU A N 1
ATOM 583 C CA . GLU A 1 83 ? 4.416 -11.294 -3.861 1.00 84.12 83 GLU A CA 1
ATOM 584 C C . GLU A 1 83 ? 4.261 -10.578 -5.203 1.00 84.12 83 GL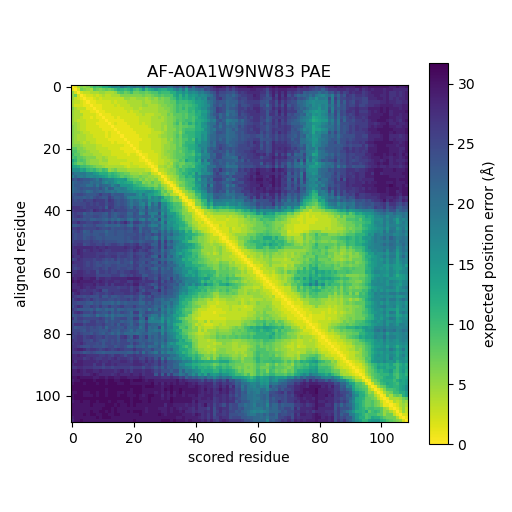U A C 1
ATOM 586 O O . GLU A 1 83 ? 3.146 -10.316 -5.656 1.00 84.12 83 GLU A O 1
ATOM 591 N N . LEU A 1 84 ? 5.394 -10.218 -5.806 1.00 83.62 84 LEU A N 1
ATOM 592 C CA . LEU A 1 84 ? 5.439 -9.504 -7.074 1.00 83.62 84 LEU A CA 1
ATOM 593 C C . LEU A 1 84 ? 5.497 -10.511 -8.224 1.00 83.62 84 LEU A C 1
ATOM 595 O O . LEU A 1 84 ? 6.489 -11.222 -8.371 1.00 83.62 84 LEU A O 1
ATOM 599 N N . ASP A 1 85 ? 4.461 -10.520 -9.059 1.00 86.50 85 ASP A N 1
ATOM 600 C CA . ASP A 1 85 ? 4.426 -11.265 -10.317 1.00 86.50 85 ASP A CA 1
ATOM 601 C C . ASP A 1 85 ? 4.390 -10.288 -11.500 1.00 86.50 85 ASP A C 1
ATOM 603 O O . ASP A 1 85 ? 3.630 -9.317 -11.499 1.00 86.50 85 ASP A O 1
ATOM 607 N N . ILE A 1 86 ? 5.236 -10.527 -12.504 1.00 84.31 86 ILE A N 1
ATOM 608 C CA . ILE A 1 86 ? 5.379 -9.664 -13.681 1.00 84.31 86 ILE A CA 1
ATOM 609 C C . ILE A 1 86 ? 5.143 -10.509 -14.930 1.00 84.31 86 ILE A C 1
ATOM 611 O O . ILE A 1 86 ? 5.949 -11.369 -15.282 1.00 84.31 86 ILE A O 1
ATOM 615 N N . ALA A 1 87 ? 4.072 -10.198 -15.658 1.00 86.62 87 ALA A N 1
ATOM 616 C CA . ALA A 1 87 ? 3.779 -10.790 -16.955 1.00 86.62 87 ALA A CA 1
ATOM 617 C C . ALA A 1 87 ? 3.987 -9.760 -18.071 1.00 86.62 87 ALA A C 1
ATOM 619 O O . ALA A 1 87 ? 3.453 -8.652 -18.028 1.00 86.62 87 ALA A O 1
ATOM 620 N N . MET A 1 88 ? 4.742 -10.135 -19.103 1.00 82.50 88 MET A N 1
ATOM 621 C CA . MET A 1 88 ? 4.900 -9.316 -20.303 1.00 82.50 88 MET A CA 1
ATOM 622 C C . MET A 1 88 ? 3.865 -9.719 -21.354 1.00 82.50 88 MET A C 1
ATOM 624 O O . MET A 1 88 ? 3.724 -10.895 -21.687 1.00 82.50 88 MET A O 1
ATOM 628 N N . GLY A 1 89 ? 3.140 -8.730 -21.877 1.00 85.12 89 GLY A N 1
ATOM 629 C CA . GLY A 1 89 ? 2.212 -8.910 -22.990 1.00 85.12 89 GLY A CA 1
ATOM 630 C C . GLY A 1 89 ? 2.903 -8.901 -24.357 1.00 85.12 89 GLY A C 1
ATOM 631 O O . GLY A 1 89 ? 4.117 -9.061 -24.479 1.00 85.12 89 GLY A O 1
ATOM 632 N N . ALA A 1 90 ? 2.113 -8.680 -25.410 1.00 82.25 90 ALA A N 1
ATOM 633 C CA . ALA A 1 90 ? 2.639 -8.555 -26.763 1.00 82.25 90 ALA A CA 1
ATOM 634 C C . ALA A 1 90 ? 3.566 -7.333 -26.883 1.00 82.25 90 ALA A C 1
ATOM 636 O O . ALA A 1 90 ? 3.135 -6.194 -26.709 1.00 82.25 90 ALA A O 1
ATOM 637 N N . VAL A 1 91 ? 4.830 -7.576 -27.229 1.00 75.81 91 VAL A N 1
ATOM 638 C CA . VAL A 1 91 ? 5.774 -6.522 -27.605 1.00 75.81 91 VAL A CA 1
ATOM 639 C C . VAL A 1 91 ? 5.576 -6.231 -29.087 1.00 75.81 91 VAL A C 1
ATOM 641 O O . VAL A 1 91 ? 5.907 -7.050 -29.943 1.00 75.81 91 VAL A O 1
ATOM 644 N N . ALA A 1 92 ? 5.006 -5.069 -29.391 1.00 70.50 92 ALA A N 1
ATOM 645 C CA . ALA A 1 92 ? 4.876 -4.584 -30.755 1.00 70.50 92 ALA A CA 1
ATOM 646 C C . ALA A 1 92 ? 5.997 -3.584 -31.043 1.00 70.50 92 ALA A C 1
ATOM 648 O O . ALA A 1 92 ? 6.135 -2.578 -30.351 1.00 70.50 92 ALA A O 1
ATOM 649 N N . ASN A 1 93 ? 6.783 -3.852 -32.083 1.00 64.69 93 ASN A N 1
ATOM 650 C CA . ASN A 1 93 ? 7.634 -2.836 -32.678 1.00 64.69 93 ASN A CA 1
ATOM 651 C C . ASN A 1 93 ? 6.800 -2.078 -33.714 1.00 64.69 93 ASN A C 1
ATOM 653 O O . ASN A 1 93 ? 6.314 -2.686 -34.669 1.00 64.69 93 ASN A O 1
ATOM 657 N N . TYR A 1 94 ? 6.645 -0.770 -33.533 1.00 67.12 94 TYR A N 1
ATOM 658 C CA . TYR A 1 94 ? 6.081 0.114 -34.548 1.00 67.12 94 TYR A CA 1
ATOM 659 C C . TYR A 1 94 ? 7.236 0.882 -35.195 1.00 67.12 94 TYR A C 1
ATOM 661 O O . TYR A 1 94 ? 7.522 2.006 -34.781 1.00 67.12 94 TYR A O 1
ATOM 669 N N . PRO A 1 95 ? 7.941 0.299 -36.184 1.00 57.34 95 PRO A N 1
ATOM 670 C CA . PRO A 1 95 ? 8.909 1.069 -36.941 1.00 57.34 95 PRO A CA 1
ATOM 671 C C . PRO A 1 95 ? 8.144 2.209 -37.623 1.00 57.34 95 PRO A C 1
ATOM 673 O O . PRO A 1 95 ? 7.159 1.962 -38.319 1.00 57.34 95 PRO A O 1
ATOM 676 N N . CYS A 1 96 ? 8.603 3.446 -37.415 1.00 60.22 96 CYS A N 1
ATOM 677 C CA . CYS A 1 96 ? 8.093 4.672 -38.039 1.00 60.22 96 CYS A CA 1
ATOM 678 C C . CYS A 1 96 ? 6.870 5.329 -37.339 1.00 60.22 96 CYS A C 1
ATOM 680 O O . CYS A 1 96 ? 5.756 5.314 -37.867 1.00 60.22 96 CYS A O 1
ATOM 682 N N . THR A 1 97 ? 7.077 5.994 -36.193 1.00 57.09 97 THR A N 1
ATOM 683 C CA . THR A 1 97 ? 6.100 6.948 -35.605 1.00 57.09 97 THR A CA 1
ATOM 684 C C . THR A 1 97 ? 6.551 8.406 -35.626 1.00 57.09 97 THR A C 1
ATOM 686 O O . THR A 1 97 ? 5.870 9.269 -35.075 1.00 57.09 97 THR A O 1
ATOM 689 N N . ASP A 1 98 ? 7.639 8.726 -36.317 1.00 49.50 98 ASP A N 1
ATOM 690 C CA . ASP A 1 98 ? 8.032 10.117 -36.491 1.00 49.50 98 ASP A CA 1
ATOM 691 C C . ASP A 1 98 ? 7.244 10.642 -37.688 1.00 49.50 98 ASP A C 1
ATOM 693 O O . ASP A 1 98 ? 7.485 10.231 -38.827 1.00 49.50 98 ASP A O 1
ATOM 697 N N . GLY A 1 99 ? 6.261 11.508 -37.429 1.00 53.94 99 GLY A N 1
ATOM 698 C CA . GLY A 1 99 ? 5.306 12.080 -38.392 1.00 53.94 99 GLY A CA 1
ATOM 699 C C . GLY A 1 99 ? 5.906 12.904 -39.545 1.00 53.94 99 GLY A C 1
ATOM 700 O O . GLY A 1 99 ? 5.250 13.809 -40.050 1.00 53.94 99 GLY A O 1
ATOM 701 N N . ALA A 1 100 ? 7.136 12.610 -39.963 1.00 54.28 100 ALA A N 1
ATOM 702 C CA . ALA A 1 100 ? 7.890 13.287 -41.004 1.00 54.28 100 ALA A CA 1
ATOM 703 C C . ALA A 1 100 ? 8.363 12.366 -42.149 1.00 54.28 100 ALA A C 1
ATOM 705 O O . ALA A 1 100 ? 8.954 12.879 -43.098 1.00 54.28 100 ALA A O 1
ATOM 706 N N . THR A 1 101 ? 8.102 11.048 -42.138 1.00 54.94 101 THR A N 1
ATOM 707 C CA . THR A 1 101 ? 8.458 10.180 -43.285 1.00 54.94 101 THR A CA 1
ATOM 708 C C . THR A 1 101 ? 7.269 9.382 -43.839 1.00 54.94 101 THR A C 1
ATOM 710 O O . THR A 1 101 ? 6.438 8.875 -43.082 1.00 54.94 101 THR A O 1
ATOM 713 N N . PRO A 1 102 ? 7.118 9.292 -45.177 1.00 57.75 102 PRO A N 1
ATOM 714 C CA . PRO A 1 102 ? 5.984 8.611 -45.783 1.00 57.75 102 PRO A CA 1
ATOM 715 C C . PRO A 1 102 ? 6.131 7.084 -45.688 1.00 57.75 102 PRO A C 1
ATOM 717 O O . PRO A 1 102 ? 7.183 6.523 -45.984 1.00 57.75 102 PRO A O 1
ATOM 720 N N . LYS A 1 103 ? 5.021 6.411 -45.346 1.00 53.78 103 LYS A N 1
ATOM 721 C CA . LYS A 1 103 ? 4.900 4.964 -45.060 1.00 53.78 103 LYS A CA 1
ATOM 722 C C . LYS A 1 103 ? 5.543 4.002 -46.073 1.00 53.78 103 LYS A C 1
ATOM 724 O O . LYS A 1 103 ? 5.810 2.859 -45.723 1.00 53.78 103 LYS A O 1
ATOM 729 N N . TRP A 1 104 ? 5.775 4.424 -47.316 1.00 56.44 104 TRP A N 1
ATOM 730 C CA . TRP 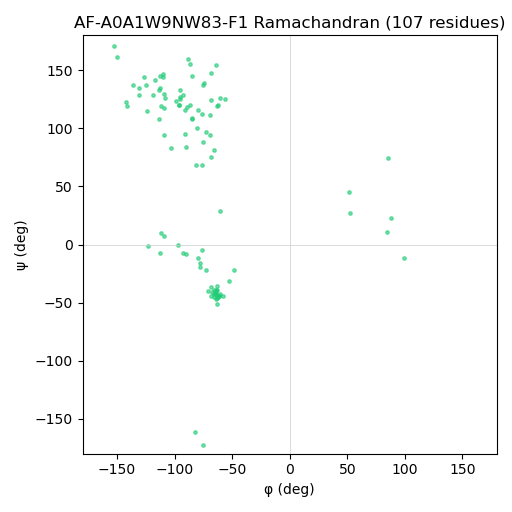A 1 104 ? 6.387 3.584 -48.351 1.00 56.44 104 TRP A CA 1
ATOM 731 C C . TRP A 1 104 ? 7.912 3.448 -48.212 1.00 56.44 104 TRP A C 1
ATOM 733 O O . TRP A 1 104 ? 8.483 2.526 -48.788 1.00 56.44 104 TRP A O 1
ATOM 743 N N . LEU A 1 105 ? 8.569 4.314 -47.430 1.00 53.34 105 LEU A N 1
ATOM 744 C CA . LEU A 1 105 ? 10.015 4.239 -47.195 1.00 53.34 105 LEU A CA 1
ATOM 745 C C . LEU A 1 105 ? 10.398 3.149 -46.171 1.00 53.34 105 LEU A C 1
ATOM 747 O O . LEU A 1 105 ? 11.531 2.683 -46.188 1.00 53.34 105 LEU A O 1
ATOM 751 N N . CYS A 1 106 ? 9.458 2.677 -45.338 1.00 53.94 106 CYS A N 1
ATOM 752 C CA . CYS A 1 106 ? 9.727 1.671 -44.295 1.00 53.94 106 CYS A CA 1
ATOM 753 C C . CYS A 1 106 ? 9.883 0.226 -44.828 1.00 53.94 106 CYS A C 1
ATOM 755 O O . CYS A 1 106 ? 10.187 -0.664 -44.048 1.00 53.94 106 CYS A O 1
ATOM 757 N N . ILE A 1 107 ? 9.677 -0.034 -46.130 1.00 47.41 107 ILE A N 1
ATOM 758 C CA . ILE A 1 107 ? 9.817 -1.378 -46.748 1.00 47.41 107 ILE A CA 1
ATOM 759 C C . ILE A 1 107 ? 11.234 -1.623 -47.318 1.00 47.41 107 ILE A C 1
ATOM 761 O O . ILE A 1 107 ? 11.550 -2.730 -47.746 1.00 47.41 107 ILE A O 1
ATOM 765 N N . LEU A 1 108 ? 12.099 -0.605 -47.337 1.00 43.75 108 LEU A N 1
ATOM 766 C CA . LEU A 1 108 ? 13.402 -0.638 -48.021 1.00 43.75 108 LEU A CA 1
ATOM 767 C C . LEU A 1 108 ? 14.624 -0.689 -47.085 1.00 43.75 108 LEU A C 1
ATOM 769 O O . LEU A 1 108 ? 15.748 -0.583 -47.577 1.00 43.75 108 LEU A O 1
ATOM 773 N N . MET A 1 109 ? 14.422 -0.856 -45.776 1.00 47.56 109 MET A N 1
ATOM 774 C CA . MET A 1 109 ? 15.483 -0.973 -44.763 1.00 47.56 109 MET A CA 1
ATOM 775 C C . MET A 1 109 ? 15.375 -2.280 -43.988 1.00 47.56 109 MET A C 1
ATOM 777 O O . MET A 1 109 ? 14.230 -2.693 -43.702 1.00 47.56 109 MET A O 1
#

Sequence (109 aa):
MNKKIIISLSVIGIVTAIVIGGTAAYFSDTETSKNNTFAAGTMDLDIDGDDAIVQTMNLSNKAPGDSGSESATLKNSGSLDGELDIAMGAVANYPCTDGATPKWLCILM

Radius of gyration: 38.73 Å; Cα contacts (8 Å, |Δi|>4): 54; chains: 1; bounding box: 80×25×104 Å

pLDDT: mean 76.12, std 13.41, range [43.75, 94.38]

Solvent-accessible surface area (backbone atoms only — not comparable to full-atom values): 7734 Å² total; per-residue (Å²): 132,63,67,69,58,58,54,53,52,51,54,52,53,53,54,51,50,50,52,54,50,5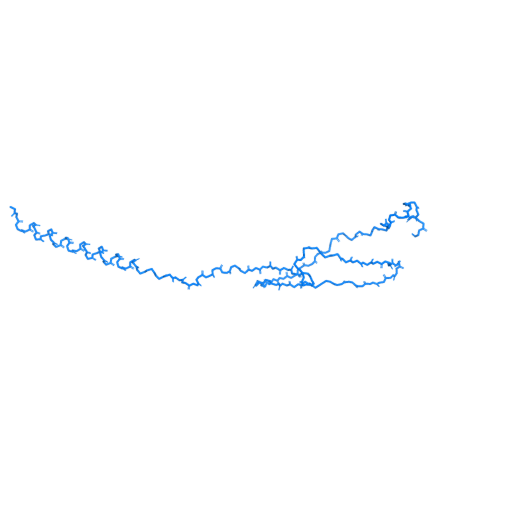0,54,49,55,65,70,61,67,73,82,72,71,80,82,76,68,84,72,76,67,41,82,40,69,22,43,73,85,37,94,48,96,74,85,86,84,82,85,72,94,73,57,97,88,66,83,86,87,84,86,81,49,79,42,76,77,41,73,48,90,84,83,92,80,87,84,85,74,89,85,77,84,72,88,83,80,65,95,82,67,68,82,80,64,72,78,78,114

Organism: NCBI:txid1968527

Secondary structure (DSSP, 8-state):
--HHHHHHHHHHHHHHHHHHHHHHHHHH-----TT---------EEETTB--S-------SPPTT--------EEE-SSS-----------------STTS-GGGGG--

Mean predicted aligned error: 16.49 Å

Foldseek 3Di:
DDPVVVVVVVVVVVVVVCVVVVVCVVVVPPPPPDPPDPPDWDWAKDKQNHSDPDDDDDDPDDDPPDDDDDDIDIDGPIDDDDDDDDDDDDDDDDPDPPPPDDPVVVVPD